Protein AF-A0A382NGS1-F1 (afdb_monomer_lite)

Sequence (91 aa):
MVNVKRNTKFKTGCLTITAQHEIWDGNIQDHADQGVSIVVSANVEGRNISLLRFNCFDFEKSYVYGPDNDELEPIIPAMLNDLGPMVQGQR

Radius of gyration: 17.93 Å; chains: 1; bounding box: 37×52×43 Å

Structure (mmCIF, N/CA/C/O backbone):
data_AF-A0A382NGS1-F1
#
_entry.id   AF-A0A382NGS1-F1
#
loop_
_atom_site.group_PDB
_atom_site.id
_atom_site.type_symbol
_atom_site.label_atom_id
_atom_site.label_alt_id
_atom_site.label_comp_id
_atom_site.label_asym_id
_atom_site.label_entity_id
_atom_site.label_seq_id
_atom_site.pdbx_PDB_ins_code
_atom_site.Cartn_x
_atom_site.Cartn_y
_atom_site.Cartn_z
_atom_site.occupancy
_atom_site.B_iso_or_equiv
_atom_site.auth_seq_id
_atom_site.auth_comp_id
_atom_site.auth_asym_id
_atom_site.auth_atom_id
_atom_site.pdbx_PDB_model_num
ATOM 1 N N . MET A 1 1 ? 21.910 12.168 2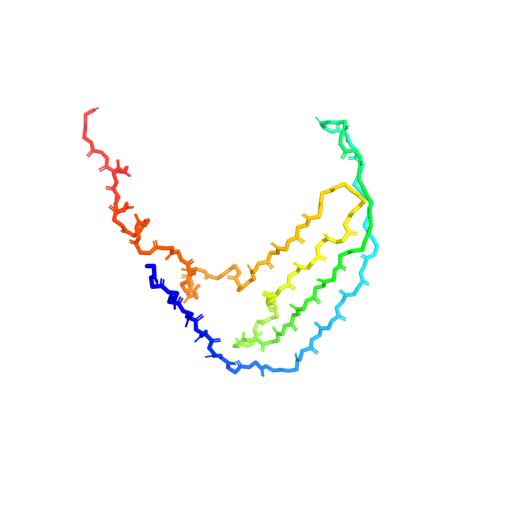0.453 1.00 43.25 1 MET A N 1
ATOM 2 C CA . MET A 1 1 ? 20.842 11.720 19.530 1.00 43.25 1 MET A CA 1
ATOM 3 C C . MET A 1 1 ? 19.834 10.912 20.326 1.00 43.25 1 MET A C 1
ATOM 5 O O . MET A 1 1 ? 20.208 9.884 20.871 1.00 43.25 1 MET A O 1
ATOM 9 N N . VAL A 1 2 ? 18.596 11.390 20.454 1.00 42.75 2 VAL A N 1
ATOM 10 C CA . VAL A 1 2 ? 17.501 10.604 21.043 1.00 42.75 2 VAL A CA 1
ATOM 11 C C . VAL A 1 2 ? 16.793 9.885 19.900 1.00 42.75 2 VAL A C 1
ATOM 13 O O . VAL A 1 2 ? 16.294 10.532 18.984 1.00 42.75 2 VAL A O 1
ATOM 16 N N . ASN A 1 3 ? 16.763 8.555 19.941 1.00 46.09 3 ASN A N 1
ATOM 17 C CA . ASN A 1 3 ? 15.935 7.758 19.043 1.00 46.09 3 ASN A CA 1
ATOM 18 C C . ASN A 1 3 ? 14.537 7.641 19.669 1.00 46.09 3 ASN A C 1
ATOM 20 O O . ASN A 1 3 ? 14.307 6.795 20.534 1.00 46.09 3 ASN A O 1
ATOM 24 N N . VAL A 1 4 ? 13.621 8.542 19.304 1.00 48.16 4 VAL A N 1
ATOM 25 C CA . VAL A 1 4 ? 12.226 8.473 19.762 1.00 48.16 4 VAL A CA 1
ATOM 26 C C . VAL A 1 4 ? 11.486 7.478 18.871 1.00 48.16 4 VAL A C 1
ATOM 28 O O . VAL A 1 4 ? 10.937 7.836 17.833 1.00 48.16 4 VAL A O 1
ATOM 31 N N . LYS A 1 5 ? 11.468 6.207 19.276 1.00 50.19 5 LYS A N 1
ATOM 32 C CA . LYS A 1 5 ? 10.681 5.175 18.597 1.00 50.19 5 LYS A CA 1
ATOM 33 C C . LYS A 1 5 ? 9.210 5.331 19.002 1.00 50.19 5 LYS A C 1
ATOM 35 O O . LYS A 1 5 ? 8.818 4.900 20.085 1.00 50.19 5 LYS A O 1
ATOM 40 N N . ARG A 1 6 ? 8.401 5.998 18.174 1.00 54.50 6 ARG A N 1
ATOM 41 C CA . ARG A 1 6 ? 6.947 6.100 18.389 1.00 54.50 6 ARG A CA 1
ATOM 42 C C . ARG A 1 6 ? 6.268 4.872 17.789 1.00 54.50 6 ARG A C 1
ATOM 44 O O . ARG A 1 6 ? 6.341 4.651 16.587 1.00 54.50 6 ARG A O 1
ATOM 51 N N . ASN A 1 7 ? 5.644 4.065 18.644 1.00 56.03 7 ASN A N 1
ATOM 52 C CA . ASN A 1 7 ? 4.878 2.890 18.239 1.00 56.03 7 ASN A CA 1
ATOM 53 C C . ASN A 1 7 ? 3.385 3.232 18.295 1.00 56.03 7 ASN A C 1
ATOM 55 O O . ASN A 1 7 ? 2.853 3.420 19.389 1.00 56.03 7 ASN A O 1
ATOM 59 N N . THR A 1 8 ? 2.707 3.256 17.151 1.00 59.94 8 THR A N 1
ATOM 60 C CA . THR A 1 8 ? 1.243 3.371 17.094 1.00 59.94 8 THR A CA 1
ATOM 61 C C . THR A 1 8 ? 0.632 1.973 17.078 1.00 59.94 8 THR A C 1
ATOM 63 O O . THR A 1 8 ? 1.069 1.107 16.322 1.00 59.94 8 THR A 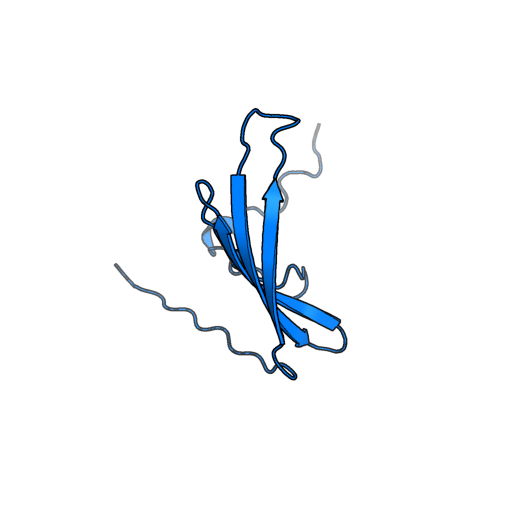O 1
ATOM 66 N N . LYS A 1 9 ? -0.357 1.725 17.943 1.00 68.69 9 LYS A N 1
ATOM 67 C CA . LYS A 1 9 ? -1.107 0.463 17.997 1.00 68.69 9 LYS A CA 1
ATOM 68 C C . LYS A 1 9 ? -2.591 0.767 17.861 1.00 68.69 9 LYS A C 1
ATOM 70 O O . LYS A 1 9 ? -3.114 1.576 18.618 1.00 68.69 9 LYS A O 1
ATOM 75 N N . PHE A 1 10 ? -3.266 0.074 16.959 1.00 70.19 10 PHE A N 1
ATOM 76 C CA . PHE A 1 10 ? -4.716 0.124 16.802 1.00 70.19 10 PHE A CA 1
ATOM 77 C C . PHE A 1 10 ? -5.241 -1.292 16.557 1.00 70.19 10 PHE A C 1
ATOM 79 O O . PHE A 1 10 ? -4.487 -2.189 16.172 1.00 70.19 10 PHE A O 1
ATOM 86 N N . LYS A 1 11 ? -6.525 -1.519 16.839 1.00 74.00 11 LYS A N 1
ATOM 87 C CA . LYS A 1 11 ? -7.185 -2.785 16.510 1.00 74.00 11 LYS A CA 1
ATOM 88 C C . LYS A 1 11 ? -7.698 -2.719 15.078 1.00 74.00 11 LYS A C 1
ATOM 90 O O . LYS A 1 11 ? -8.231 -1.704 14.652 1.00 74.00 11 LYS A O 1
ATOM 95 N N . THR A 1 12 ? -7.552 -3.821 14.363 1.00 77.56 12 THR A N 1
ATOM 96 C CA . THR A 1 12 ? -7.997 -3.991 12.978 1.00 77.56 12 THR A CA 1
ATOM 97 C C . THR A 1 12 ? -8.818 -5.274 12.900 1.00 77.56 12 THR A C 1
ATOM 99 O O . THR A 1 12 ? -8.629 -6.173 13.725 1.00 77.56 12 THR A O 1
ATOM 102 N N . GLY A 1 13 ? -9.715 -5.366 11.917 1.00 80.81 13 GLY A N 1
ATOM 103 C CA . GLY A 1 13 ? -10.325 -6.634 11.530 1.00 80.81 13 GLY A CA 1
ATOM 104 C C . GLY A 1 13 ? -9.315 -7.606 10.903 1.00 80.81 13 GLY A C 1
ATOM 105 O O . GLY A 1 13 ? -8.104 -7.521 11.127 1.00 80.81 13 GLY A O 1
ATOM 106 N N . CYS A 1 14 ? -9.812 -8.546 10.097 1.00 91.69 14 CYS A N 1
ATOM 107 C CA . CYS A 1 14 ? -8.956 -9.445 9.324 1.00 91.69 14 CYS A CA 1
ATOM 108 C C . CYS A 1 14 ? -8.051 -8.651 8.374 1.00 91.69 14 CYS A C 1
ATOM 110 O O . CYS A 1 14 ? -8.515 -7.755 7.666 1.00 91.69 14 CYS A O 1
ATOM 112 N N . LEU A 1 15 ? -6.769 -9.016 8.349 1.00 93.00 15 LEU A N 1
ATOM 113 C CA . LEU A 1 15 ? -5.817 -8.476 7.388 1.00 93.00 15 LEU A CA 1
ATOM 114 C C . LEU A 1 15 ? -5.986 -9.184 6.045 1.00 93.00 15 LEU A C 1
ATOM 116 O O . LEU A 1 15 ? -6.096 -10.409 5.992 1.00 93.00 15 LEU A O 1
ATOM 120 N N . THR A 1 16 ? -5.951 -8.4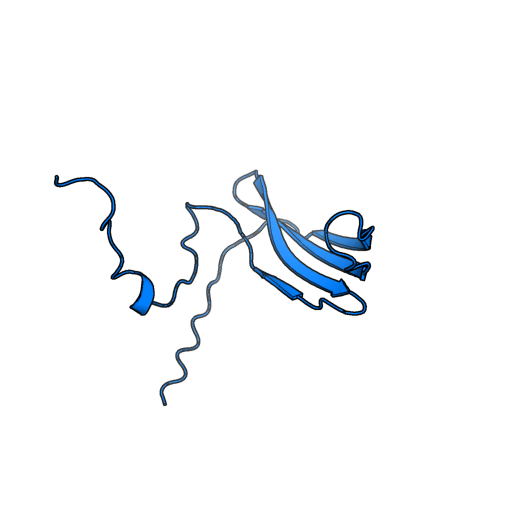07 4.970 1.00 94.44 16 THR A N 1
ATOM 121 C CA . THR A 1 16 ? -5.888 -8.895 3.593 1.00 94.44 16 THR A CA 1
ATOM 122 C C . THR A 1 16 ? -4.563 -8.465 2.987 1.00 94.44 16 THR A C 1
ATOM 124 O O . THR A 1 16 ? -4.217 -7.283 3.022 1.00 94.44 16 THR A O 1
ATOM 127 N N . ILE A 1 17 ? -3.821 -9.428 2.440 1.00 96.00 17 ILE A N 1
ATOM 128 C CA . ILE A 1 17 ? -2.590 -9.178 1.691 1.00 96.00 17 ILE A CA 1
ATOM 129 C C . ILE A 1 17 ? -2.898 -9.412 0.218 1.00 96.00 17 ILE A C 1
ATOM 131 O O . ILE A 1 17 ? -3.237 -10.528 -0.174 1.00 96.00 17 ILE A O 1
ATOM 135 N N . THR A 1 18 ? -2.756 -8.366 -0.586 1.00 96.25 18 THR A N 1
ATOM 136 C CA . THR A 1 18 ? -2.935 -8.423 -2.036 1.00 96.25 18 THR A CA 1
ATOM 137 C C . THR A 1 18 ? -1.582 -8.243 -2.699 1.00 96.25 18 THR A C 1
ATOM 139 O O . THR A 1 18 ? -0.923 -7.236 -2.463 1.00 96.25 18 THR A O 1
ATOM 142 N N . ALA A 1 19 ? -1.172 -9.200 -3.527 1.00 96.31 19 ALA A N 1
ATOM 143 C CA . ALA A 1 19 ? -0.008 -9.068 -4.394 1.00 96.31 19 ALA A CA 1
ATOM 144 C C . ALA A 1 19 ? -0.490 -8.932 -5.839 1.00 96.31 19 ALA A C 1
ATOM 146 O O . ALA A 1 19 ? -1.239 -9.781 -6.321 1.00 96.31 19 ALA A O 1
ATOM 147 N N . GLN A 1 20 ? -0.074 -7.866 -6.514 1.00 95.00 20 GLN A N 1
ATOM 148 C CA . GLN A 1 20 ? -0.473 -7.565 -7.885 1.00 95.00 20 GLN A CA 1
ATOM 149 C C . GLN A 1 20 ? 0.743 -7.162 -8.710 1.00 95.00 20 GLN A C 1
ATOM 151 O O . GLN A 1 20 ? 1.582 -6.400 -8.241 1.00 95.00 20 GLN A O 1
ATOM 156 N N . HIS A 1 21 ? 0.848 -7.694 -9.926 1.00 94.06 21 HIS A N 1
ATOM 157 C CA . HIS A 1 21 ? 1.857 -7.246 -10.877 1.00 94.06 21 HIS A CA 1
ATOM 158 C C . HIS A 1 21 ? 1.351 -5.987 -11.583 1.00 94.06 21 HIS A C 1
ATOM 160 O O . HIS A 1 21 ? 0.235 -5.987 -12.104 1.00 94.06 21 HIS A O 1
ATOM 166 N N . GLU A 1 22 ? 2.160 -4.936 -11.601 1.00 89.19 22 GLU A N 1
ATOM 167 C CA . GLU A 1 22 ? 1.853 -3.661 -12.238 1.00 89.19 22 GLU A CA 1
ATOM 168 C C . GLU A 1 22 ? 2.877 -3.362 -13.330 1.00 89.19 22 GLU A C 1
ATOM 170 O O . GLU A 1 22 ? 4.058 -3.683 -13.204 1.00 89.19 22 GLU A O 1
ATOM 175 N N . ILE A 1 23 ? 2.391 -2.759 -14.413 1.00 84.81 23 ILE A N 1
ATOM 176 C CA . ILE A 1 23 ? 3.199 -2.239 -15.513 1.00 84.81 23 ILE A CA 1
ATOM 177 C C . ILE A 1 23 ? 2.762 -0.792 -15.683 1.00 84.81 23 ILE A C 1
ATOM 179 O O . ILE A 1 23 ? 1.586 -0.530 -15.940 1.00 84.81 23 ILE A O 1
ATOM 183 N N . TRP A 1 24 ? 3.693 0.131 -15.504 1.00 74.75 24 TRP A N 1
ATOM 184 C CA . TRP A 1 24 ? 3.480 1.548 -15.735 1.00 74.75 24 TRP A CA 1
ATOM 185 C C . TRP A 1 24 ? 3.988 1.877 -17.132 1.00 74.75 24 TRP A C 1
ATOM 187 O O . TRP A 1 24 ? 5.187 1.795 -17.407 1.00 74.75 24 TRP A O 1
ATOM 197 N N . ASP A 1 25 ? 3.066 2.203 -18.041 1.00 67.44 25 ASP A N 1
ATOM 198 C CA . ASP A 1 25 ? 3.435 2.664 -19.370 1.00 67.44 25 ASP A CA 1
ATOM 199 C C . ASP A 1 25 ? 3.882 4.133 -19.292 1.00 67.44 25 ASP A C 1
ATOM 201 O O . ASP A 1 25 ? 3.194 5.009 -18.773 1.00 67.44 25 ASP A O 1
ATOM 205 N N . GLY A 1 26 ? 5.104 4.417 -19.744 1.00 59.88 26 GLY A N 1
ATOM 206 C CA . GLY A 1 26 ? 5.786 5.707 -19.567 1.00 59.88 26 GLY A CA 1
ATOM 207 C C . GLY A 1 26 ? 5.201 6.882 -20.367 1.00 59.88 26 GLY A C 1
ATOM 208 O O . GLY A 1 26 ? 5.945 7.790 -20.731 1.00 59.88 26 GLY A O 1
ATOM 209 N N . ASN A 1 27 ? 3.896 6.890 -20.654 1.00 59.12 27 ASN A N 1
ATOM 210 C CA . ASN A 1 27 ? 3.234 7.748 -21.642 1.00 59.12 27 ASN A CA 1
ATOM 211 C C . ASN A 1 27 ? 3.303 9.263 -21.368 1.00 59.12 27 ASN A C 1
ATOM 213 O O . ASN A 1 27 ? 2.911 10.041 -22.235 1.00 59.12 27 ASN A O 1
ATOM 217 N N . ILE A 1 28 ? 3.788 9.714 -20.204 1.00 57.81 28 ILE A N 1
ATOM 218 C CA . ILE A 1 28 ? 3.891 11.151 -19.887 1.00 57.81 28 ILE A CA 1
ATOM 219 C C . ILE A 1 28 ? 5.324 11.589 -19.518 1.00 57.81 28 ILE A C 1
ATOM 221 O O . ILE A 1 28 ? 5.620 12.777 -19.639 1.00 57.81 28 ILE A O 1
ATOM 225 N N . GLN A 1 29 ? 6.239 10.683 -19.132 1.00 56.56 29 GLN A N 1
ATOM 226 C CA . GLN A 1 29 ? 7.592 11.063 -18.668 1.00 56.56 29 GLN A CA 1
ATOM 227 C C . GLN A 1 29 ? 8.736 10.077 -18.996 1.00 56.56 29 GLN A C 1
ATOM 229 O O . GLN A 1 29 ? 9.818 10.229 -18.446 1.00 56.56 29 GLN A O 1
ATOM 234 N N . ASP A 1 30 ? 8.562 9.101 -19.897 1.00 58.72 30 ASP A N 1
ATOM 235 C CA . ASP A 1 30 ? 9.652 8.174 -20.294 1.00 58.72 30 ASP A CA 1
ATOM 236 C C . ASP A 1 30 ? 10.230 7.351 -19.113 1.00 58.72 30 ASP A C 1
ATOM 238 O O . ASP A 1 30 ? 11.381 6.913 -19.098 1.00 58.72 30 ASP A O 1
ATOM 242 N N . HIS A 1 31 ? 9.395 7.124 -18.097 1.00 64.31 31 HIS A N 1
ATOM 243 C CA . HIS A 1 31 ? 9.699 6.343 -16.898 1.00 64.31 31 HIS A CA 1
ATOM 244 C C . HIS A 1 31 ? 8.825 5.089 -16.871 1.00 64.31 31 HIS A C 1
ATOM 246 O O . HIS A 1 31 ? 7.935 4.946 -16.037 1.00 64.31 31 HIS A O 1
ATOM 252 N N . ALA A 1 32 ? 9.024 4.207 -17.853 1.00 80.56 32 ALA A N 1
ATOM 253 C CA . ALA A 1 32 ? 8.398 2.892 -17.821 1.00 80.56 32 ALA A CA 1
ATOM 254 C C . ALA A 1 32 ? 8.996 2.074 -16.667 1.00 80.56 32 ALA A C 1
ATOM 256 O O . ALA A 1 32 ? 10.218 1.949 -16.562 1.00 80.56 32 ALA A O 1
ATOM 257 N N . ASP A 1 33 ? 8.136 1.511 -15.825 1.00 87.88 33 ASP A N 1
ATOM 258 C CA . ASP A 1 33 ? 8.537 0.661 -14.707 1.00 87.88 33 ASP A CA 1
ATOM 259 C C . ASP A 1 33 ? 7.546 -0.497 -14.544 1.00 87.88 33 ASP A C 1
ATOM 261 O O . ASP A 1 33 ? 6.424 -0.471 -15.057 1.00 87.88 33 ASP A O 1
ATOM 265 N N . GLN A 1 34 ? 7.971 -1.551 -13.864 1.00 91.25 34 GLN A N 1
ATOM 266 C CA . GLN A 1 34 ? 7.176 -2.753 -13.652 1.00 91.25 34 GLN A CA 1
ATOM 267 C C . GLN A 1 34 ? 7.569 -3.424 -12.343 1.00 91.25 34 GLN A C 1
ATOM 269 O O . GLN A 1 34 ? 8.678 -3.253 -11.843 1.00 91.25 34 GLN A O 1
ATOM 274 N N . GLY A 1 35 ? 6.676 -4.241 -11.804 1.00 92.56 35 GLY A N 1
ATOM 275 C CA . GLY A 1 35 ? 6.994 -5.124 -10.691 1.00 92.56 35 GLY A CA 1
ATOM 276 C C . GLY A 1 35 ? 5.766 -5.477 -9.875 1.00 92.56 35 GLY A C 1
ATOM 277 O O . GLY A 1 35 ? 4.642 -5.443 -10.369 1.00 92.56 35 GLY A O 1
ATOM 278 N N . VAL A 1 36 ? 5.968 -5.848 -8.612 1.00 95.44 36 VAL A N 1
ATOM 279 C CA . VAL A 1 36 ? 4.875 -6.301 -7.739 1.00 95.44 36 VAL A CA 1
ATOM 280 C C . VAL A 1 36 ? 4.531 -5.224 -6.714 1.00 95.44 36 VAL A C 1
ATOM 282 O O . VAL A 1 36 ? 5.388 -4.814 -5.935 1.00 95.44 36 VAL A O 1
ATOM 285 N N . SER A 1 37 ? 3.265 -4.810 -6.664 1.00 94.19 37 SER A N 1
ATOM 286 C CA . SER A 1 37 ? 2.713 -4.060 -5.535 1.00 94.19 37 SER A CA 1
ATOM 287 C C . SER A 1 37 ? 2.110 -5.036 -4.525 1.00 94.19 37 SER A C 1
ATOM 289 O O . SER A 1 37 ? 1.289 -5.890 -4.869 1.00 94.19 37 SER A O 1
ATOM 291 N N . ILE A 1 38 ? 2.538 -4.933 -3.270 1.00 96.19 38 ILE A N 1
ATOM 292 C CA . ILE A 1 38 ? 2.028 -5.721 -2.148 1.00 96.19 38 ILE A CA 1
ATOM 293 C C . ILE A 1 38 ? 1.291 -4.775 -1.209 1.00 96.19 38 ILE A C 1
ATOM 295 O O . ILE A 1 38 ? 1.905 -3.910 -0.587 1.00 96.19 38 ILE A O 1
ATOM 299 N N . VAL A 1 39 ? -0.019 -4.954 -1.078 1.00 94.69 39 VAL A N 1
ATOM 300 C CA . VAL A 1 39 ? -0.884 -4.121 -0.238 1.00 94.69 39 VAL A CA 1
ATOM 301 C C . VAL A 1 39 ? -1.356 -4.918 0.961 1.00 94.69 39 VAL A C 1
ATOM 303 O O . VAL A 1 39 ? -2.000 -5.955 0.816 1.00 94.69 39 VAL A O 1
ATOM 306 N N . VAL A 1 40 ? -1.082 -4.398 2.149 1.00 93.75 40 VAL A N 1
ATOM 307 C CA . VAL A 1 40 ? -1.699 -4.837 3.395 1.00 93.75 40 VAL A CA 1
ATOM 308 C C . VAL A 1 40 ? -2.889 -3.930 3.657 1.00 93.75 40 VAL A C 1
ATOM 310 O O . VAL A 1 40 ? -2.731 -2.720 3.814 1.00 93.75 40 VAL A O 1
ATOM 313 N N . SER A 1 41 ? -4.080 -4.510 3.712 1.00 92.38 41 SER A N 1
ATOM 314 C CA . SER A 1 41 ? -5.326 -3.795 3.980 1.00 92.38 41 SER A CA 1
ATOM 315 C C . SER A 1 41 ? -6.123 -4.464 5.086 1.00 92.38 41 SER A C 1
ATOM 317 O O . SER A 1 41 ? -5.904 -5.633 5.412 1.00 92.38 41 SER A O 1
ATOM 319 N N . ALA A 1 42 ? -7.029 -3.712 5.695 1.00 90.88 42 ALA A N 1
ATOM 320 C CA . ALA A 1 42 ? -7.920 -4.231 6.714 1.00 90.88 42 ALA A CA 1
ATOM 321 C C . ALA A 1 42 ? -9.216 -3.438 6.790 1.00 90.88 42 ALA A C 1
ATOM 323 O O . ALA A 1 42 ? -9.254 -2.251 6.471 1.00 90.88 42 ALA A O 1
ATOM 324 N N . ASN A 1 43 ? -10.259 -4.076 7.321 1.00 85.81 43 ASN A N 1
ATOM 325 C CA . ASN A 1 43 ? -11.424 -3.337 7.778 1.00 85.81 43 ASN A CA 1
ATOM 326 C C . ASN A 1 43 ? -11.097 -2.618 9.098 1.00 85.81 43 ASN A C 1
ATOM 328 O O . ASN A 1 43 ? -10.813 -3.267 10.112 1.00 85.81 43 ASN A O 1
ATOM 332 N N . VAL A 1 44 ? -11.145 -1.290 9.077 1.00 81.19 44 VAL A N 1
ATOM 333 C CA . VAL A 1 44 ? -11.061 -0.425 10.255 1.00 81.19 44 VAL A CA 1
ATOM 334 C C . VAL A 1 44 ? -12.303 0.453 10.261 1.00 81.19 44 VAL A C 1
ATOM 336 O O . VAL A 1 44 ? -12.583 1.157 9.293 1.00 81.19 44 VAL A O 1
ATOM 339 N N . GLU A 1 45 ? -13.089 0.345 11.334 1.00 81.06 45 GLU A N 1
ATOM 340 C CA . GLU A 1 45 ? -14.339 1.101 11.515 1.00 81.06 45 GLU A CA 1
ATOM 341 C C . GLU A 1 45 ? -15.322 0.951 10.339 1.00 81.06 45 GLU A C 1
ATOM 343 O O . GLU A 1 45 ? -15.943 1.906 9.883 1.00 81.06 45 GLU A O 1
ATOM 348 N N . GLY A 1 46 ? -15.451 -0.268 9.804 1.00 81.06 46 GLY A N 1
ATOM 349 C CA . GLY A 1 46 ? -16.358 -0.561 8.693 1.00 81.06 46 GLY A CA 1
ATOM 350 C C . GLY A 1 46 ? -15.806 -0.197 7.313 1.00 81.06 46 GLY A C 1
ATOM 351 O O . GLY A 1 46 ? -16.410 -0.583 6.314 1.00 81.06 46 GLY A O 1
ATOM 352 N N . ARG A 1 47 ? -14.64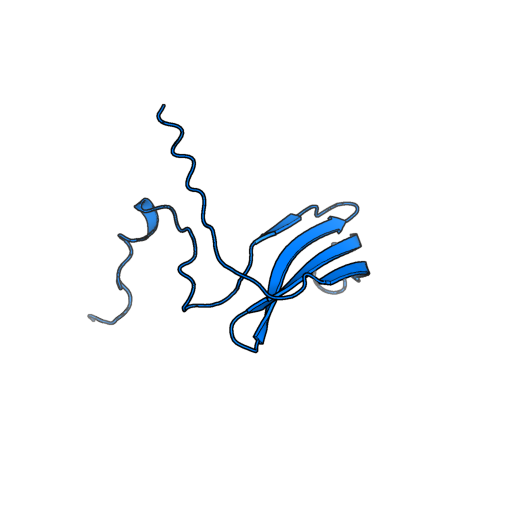0 0.456 7.225 1.00 81.19 47 ARG A N 1
ATOM 353 C CA . ARG A 1 47 ? -13.989 0.844 5.965 1.00 81.19 47 ARG A CA 1
ATOM 354 C C . ARG A 1 47 ? -12.815 -0.080 5.655 1.00 81.19 47 ARG A C 1
ATOM 356 O O . ARG A 1 47 ? -12.000 -0.348 6.532 1.00 81.19 47 ARG A O 1
ATOM 363 N N . ASN A 1 48 ? -12.705 -0.562 4.415 1.00 85.00 48 ASN A N 1
ATOM 364 C CA . ASN A 1 48 ? -11.501 -1.272 3.981 1.00 85.00 48 ASN A CA 1
ATOM 365 C C . ASN A 1 48 ? -10.408 -0.251 3.655 1.00 85.00 48 ASN A C 1
ATOM 367 O O . ASN A 1 48 ? -10.545 0.509 2.699 1.00 85.00 48 ASN A O 1
ATOM 371 N N . ILE A 1 49 ? -9.349 -0.226 4.456 1.00 86.19 49 ILE A N 1
ATOM 372 C CA . ILE A 1 49 ? -8.259 0.738 4.341 1.00 86.19 49 ILE A CA 1
ATOM 373 C C . ILE A 1 49 ? -6.953 0.029 3.999 1.00 86.19 49 ILE A C 1
ATOM 375 O O . ILE A 1 49 ? -6.674 -1.058 4.505 1.00 86.19 49 ILE A O 1
ATOM 379 N N . SER A 1 50 ? -6.129 0.653 3.156 1.00 88.44 50 SER A N 1
ATOM 380 C CA . SER A 1 50 ? -4.738 0.228 2.981 1.00 88.44 50 SER A CA 1
ATOM 381 C C . SER A 1 50 ? -3.932 0.720 4.178 1.00 88.44 50 SER A C 1
ATOM 383 O O . SER A 1 50 ? -3.976 1.899 4.507 1.00 88.44 50 SER A O 1
ATOM 385 N N . LEU A 1 51 ? -3.225 -0.186 4.845 1.00 87.56 51 LEU A N 1
ATOM 386 C CA . LEU A 1 51 ? -2.376 0.109 6.000 1.00 87.56 51 LEU A CA 1
ATOM 387 C C . LEU A 1 51 ? -0.923 0.317 5.585 1.00 87.56 51 LEU A C 1
ATOM 389 O O . LEU A 1 51 ? -0.211 1.133 6.162 1.00 87.56 51 LEU A O 1
ATOM 393 N N . LEU A 1 52 ? -0.470 -0.461 4.607 1.00 89.00 52 LEU A N 1
ATOM 394 C CA . LEU A 1 52 ? 0.891 -0.411 4.104 1.00 89.00 52 LEU A CA 1
ATOM 395 C C . LEU A 1 52 ? 0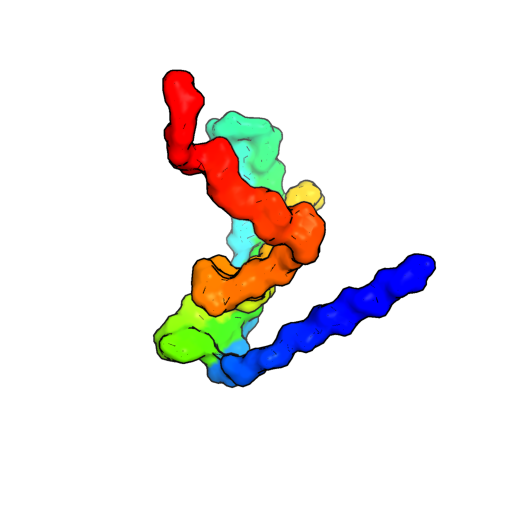.910 -0.953 2.684 1.00 89.00 52 LEU A C 1
ATOM 397 O O . LEU A 1 52 ? 0.314 -1.994 2.409 1.00 89.00 52 LEU A O 1
ATOM 401 N N . ARG A 1 53 ? 1.615 -0.270 1.794 1.00 91.94 53 ARG A N 1
ATOM 402 C CA . ARG A 1 53 ? 1.887 -0.744 0.441 1.00 91.94 53 ARG A CA 1
ATOM 403 C C . ARG A 1 53 ? 3.384 -0.783 0.217 1.00 91.94 53 ARG A C 1
ATOM 405 O O . ARG A 1 53 ? 4.067 0.185 0.530 1.00 91.94 53 ARG A O 1
ATOM 412 N N . PHE A 1 54 ? 3.867 -1.873 -0.357 1.00 93.94 54 PHE A N 1
ATOM 413 C CA . PHE A 1 54 ? 5.217 -1.989 -0.885 1.00 93.94 54 PHE A CA 1
ATOM 414 C C . PHE A 1 54 ? 5.135 -2.051 -2.400 1.00 93.94 54 PHE A C 1
ATOM 416 O O . PHE A 1 54 ? 4.546 -2.982 -2.940 1.00 93.94 54 PHE A O 1
ATOM 423 N N . ASN A 1 55 ? 5.730 -1.079 -3.074 1.00 91.38 55 ASN A N 1
ATOM 424 C CA . ASN A 1 55 ? 5.926 -1.132 -4.511 1.00 91.38 55 ASN A CA 1
ATOM 425 C C . ASN A 1 55 ? 7.332 -1.670 -4.754 1.00 91.38 55 ASN A C 1
ATOM 427 O O . ASN A 1 55 ? 8.335 -0.979 -4.560 1.00 91.38 55 ASN A O 1
ATOM 431 N N . CYS A 1 56 ? 7.400 -2.943 -5.121 1.00 93.44 56 CYS A N 1
ATOM 432 C CA . CYS A 1 56 ? 8.630 -3.641 -5.461 1.00 93.44 56 CYS A CA 1
ATOM 433 C C . CYS A 1 56 ? 8.867 -3.541 -6.970 1.00 93.44 56 CYS A C 1
ATOM 435 O O . CYS A 1 56 ? 8.917 -4.564 -7.652 1.00 93.44 56 CYS A O 1
ATOM 437 N N . PHE A 1 57 ? 8.951 -2.314 -7.483 1.00 92.12 57 PHE A N 1
ATOM 438 C CA . PHE A 1 57 ? 9.199 -2.076 -8.901 1.00 92.12 57 PHE A CA 1
ATOM 439 C C . PHE A 1 57 ? 10.692 -2.147 -9.245 1.00 92.12 57 PHE A C 1
ATOM 441 O O . PHE A 1 57 ? 11.562 -2.032 -8.364 1.00 92.12 57 PHE A O 1
ATOM 448 N N . ASP A 1 58 ? 10.996 -2.384 -10.518 1.00 89.75 58 ASP A N 1
ATOM 449 C CA . ASP A 1 58 ? 12.348 -2.579 -11.034 1.00 89.75 58 ASP A CA 1
ATOM 450 C C . ASP A 1 58 ? 13.214 -1.341 -10.784 1.00 89.75 58 ASP A C 1
ATOM 452 O O . ASP A 1 58 ? 14.365 -1.486 -10.349 1.00 89.75 58 ASP A O 1
ATOM 456 N N . PHE A 1 59 ? 12.649 -0.137 -10.912 1.00 84.81 59 PHE A N 1
ATOM 457 C CA . PHE A 1 59 ? 13.367 1.123 -10.713 1.00 84.81 59 PHE A CA 1
ATOM 458 C C . PHE A 1 59 ? 12.876 1.906 -9.482 1.00 84.81 59 PHE A C 1
ATOM 460 O O . PHE A 1 59 ? 13.671 2.174 -8.576 1.00 84.81 59 PHE A O 1
ATOM 467 N N . GLU A 1 60 ? 11.580 2.187 -9.366 1.00 85.19 60 GLU A N 1
ATOM 468 C CA . GLU A 1 60 ? 10.973 3.059 -8.354 1.00 85.19 60 GLU A CA 1
ATOM 469 C C . GLU A 1 60 ? 10.440 2.291 -7.135 1.00 85.19 60 GLU A C 1
ATOM 471 O O . GLU A 1 60 ? 9.242 2.210 -6.845 1.00 85.19 60 GLU A O 1
ATOM 476 N N . LYS A 1 61 ? 11.364 1.730 -6.350 1.00 89.69 61 LYS A N 1
ATOM 477 C CA . LYS A 1 61 ? 11.011 1.039 -5.099 1.00 89.69 61 LYS A CA 1
ATOM 478 C C . LYS A 1 61 ? 10.494 2.039 -4.079 1.00 89.69 61 LYS A C 1
ATOM 480 O O . LYS A 1 61 ? 11.193 2.983 -3.713 1.00 89.69 61 LYS A O 1
ATOM 485 N N . SER A 1 62 ? 9.304 1.789 -3.552 1.00 86.19 62 SER A N 1
ATOM 486 C CA . SER A 1 62 ? 8.698 2.657 -2.545 1.00 86.19 62 SER A CA 1
ATOM 487 C C . SER A 1 62 ? 7.873 1.873 -1.533 1.00 86.19 62 SER A C 1
ATOM 489 O O . SER A 1 62 ? 7.467 0.731 -1.757 1.00 86.19 62 SER A O 1
ATOM 491 N N . TYR A 1 63 ? 7.637 2.497 -0.384 1.00 87.06 63 TYR A N 1
ATOM 492 C CA . TYR A 1 63 ? 6.639 2.055 0.575 1.00 87.06 63 TYR A CA 1
ATOM 493 C C . TYR A 1 63 ? 5.743 3.235 0.939 1.00 87.06 63 TYR A C 1
ATOM 495 O O . TYR A 1 63 ? 6.217 4.357 1.110 1.00 87.06 63 TYR A O 1
ATOM 503 N N . VAL A 1 64 ? 4.448 2.970 1.060 1.00 84.94 64 VAL A N 1
ATOM 504 C CA . VAL A 1 64 ? 3.435 3.968 1.409 1.00 84.94 64 VAL A CA 1
ATOM 505 C C . VAL A 1 64 ? 2.746 3.504 2.680 1.00 84.94 64 VAL A C 1
ATOM 507 O O . VAL A 1 64 ? 2.171 2.415 2.712 1.00 84.94 64 VAL A O 1
ATOM 510 N N . TYR A 1 65 ? 2.832 4.312 3.734 1.00 80.00 65 TYR A N 1
ATOM 511 C CA . TYR A 1 65 ? 2.075 4.079 4.958 1.00 80.00 65 TYR A CA 1
ATOM 512 C C . TYR A 1 65 ? 0.661 4.593 4.764 1.00 80.00 65 TYR A C 1
ATOM 514 O O . TYR A 1 65 ? 0.471 5.721 4.326 1.00 80.00 65 TYR A O 1
ATOM 522 N N . GLY A 1 66 ? -0.311 3.771 5.124 1.00 72.81 66 GLY A N 1
ATOM 523 C CA . GLY A 1 66 ? -1.652 4.248 5.381 1.00 72.81 66 GLY A CA 1
ATOM 524 C C . GLY A 1 66 ? -1.896 4.442 6.877 1.00 72.81 66 GLY A C 1
ATOM 525 O O . GLY A 1 66 ? -1.013 4.185 7.706 1.00 72.81 66 GLY A O 1
ATOM 526 N N . PRO A 1 67 ? -3.128 4.817 7.237 1.00 65.31 67 PRO A N 1
ATOM 527 C CA . PRO A 1 67 ? -4.215 5.183 6.326 1.00 65.31 67 PRO A CA 1
ATOM 528 C C . PRO A 1 67 ? -4.093 6.615 5.796 1.00 65.31 67 PRO A C 1
ATOM 530 O O . PRO A 1 67 ? -3.722 7.513 6.543 1.00 65.31 67 PRO A O 1
ATOM 533 N N . ASP A 1 68 ? -4.510 6.829 4.546 1.00 54.56 68 ASP A N 1
ATOM 534 C CA . ASP A 1 68 ? -4.876 8.155 4.024 1.00 54.56 68 ASP A CA 1
ATOM 535 C C . ASP A 1 68 ? -6.203 8.592 4.671 1.00 54.56 68 ASP A C 1
ATOM 537 O O . ASP A 1 68 ? -7.258 8.600 4.038 1.00 54.56 68 ASP A O 1
ATOM 541 N N . ASN A 1 69 ? -6.200 8.823 5.982 1.00 48.69 69 ASN A N 1
ATOM 542 C CA . ASN A 1 69 ? -7.372 9.290 6.706 1.00 48.69 69 ASN A CA 1
ATOM 543 C C . ASN A 1 69 ? -6.992 10.552 7.473 1.00 48.69 69 ASN A C 1
ATOM 545 O O . ASN A 1 69 ? -6.188 10.480 8.394 1.00 48.69 69 ASN A O 1
ATOM 549 N N . ASP A 1 70 ? -7.608 11.680 7.127 1.00 49.97 70 ASP A N 1
ATOM 550 C CA . ASP A 1 70 ? -7.425 12.955 7.832 1.00 49.97 70 ASP A CA 1
ATOM 551 C C . ASP A 1 70 ? -7.816 12.863 9.327 1.00 49.97 70 ASP A C 1
ATOM 553 O O . ASP A 1 70 ? -7.364 13.669 10.135 1.00 49.97 70 ASP A O 1
ATOM 557 N N . GLU A 1 71 ? -8.617 11.860 9.726 1.00 45.34 71 GLU A N 1
ATOM 558 C CA . GLU A 1 71 ? -8.929 11.546 11.136 1.00 45.34 71 GLU A CA 1
ATOM 559 C C . GLU A 1 71 ? -7.852 10.719 11.857 1.00 45.34 71 GLU A C 1
ATOM 561 O O . GLU A 1 71 ? -7.849 10.643 13.086 1.00 45.34 71 GLU A O 1
ATOM 566 N N . LEU A 1 72 ? -6.950 10.064 11.125 1.00 48.06 72 LEU A N 1
ATOM 567 C CA . LEU A 1 72 ? -5.830 9.332 11.706 1.00 48.06 72 LEU A CA 1
ATOM 568 C C . LEU A 1 72 ? -4.593 10.176 11.476 1.00 48.06 72 LEU A C 1
ATOM 570 O O . LEU A 1 72 ? -3.971 10.076 10.425 1.00 48.06 72 LEU A O 1
ATOM 574 N N . GLU A 1 73 ? -4.285 11.024 12.465 1.00 49.88 73 GLU A N 1
ATOM 575 C CA . GLU A 1 73 ? -3.210 12.008 12.357 1.00 49.88 73 GLU A CA 1
ATOM 576 C C . GLU A 1 73 ? -1.970 11.385 11.699 1.00 49.88 73 GLU A C 1
ATOM 578 O O . GLU A 1 73 ? -1.380 10.448 12.266 1.00 49.88 73 GLU A O 1
ATOM 583 N N . PRO A 1 74 ? -1.569 11.866 10.505 1.00 46.22 74 PRO A N 1
ATOM 584 C CA . PRO A 1 74 ? -0.319 11.437 9.917 1.00 46.22 74 PRO A CA 1
ATOM 585 C C . PRO A 1 74 ? 0.775 11.710 10.947 1.00 46.22 74 PRO A C 1
ATOM 587 O O . PRO A 1 74 ? 0.780 12.753 11.603 1.00 46.22 74 PRO A O 1
ATOM 590 N N . ILE A 1 75 ? 1.703 10.764 11.127 1.00 48.44 75 ILE A N 1
ATOM 591 C CA . ILE A 1 75 ? 2.876 10.979 11.981 1.00 48.44 75 ILE A CA 1
ATOM 592 C C . ILE A 1 75 ? 3.775 11.985 11.256 1.00 48.44 75 ILE A C 1
ATOM 594 O O . ILE A 1 75 ? 4.779 11.634 10.639 1.00 48.44 75 ILE A O 1
ATOM 598 N N . ILE A 1 76 ? 3.386 13.252 11.304 1.00 47.34 76 ILE A N 1
ATOM 599 C CA . ILE A 1 76 ? 4.174 14.374 10.843 1.00 47.34 76 ILE A CA 1
ATOM 600 C C . ILE A 1 76 ? 5.170 14.676 11.971 1.00 47.34 76 ILE A C 1
ATOM 602 O O . ILE A 1 76 ? 4.797 14.698 13.153 1.00 47.34 76 ILE A O 1
ATOM 606 N N . PRO A 1 77 ? 6.471 14.847 11.671 1.00 39.62 77 PRO A N 1
ATOM 607 C CA . PRO A 1 77 ? 7.419 15.324 12.665 1.00 39.62 77 PRO A CA 1
ATOM 608 C C . PRO A 1 77 ? 6.853 16.594 13.302 1.00 39.62 77 PRO A C 1
ATOM 610 O O . PRO A 1 77 ? 6.459 17.496 12.578 1.00 39.62 77 PRO A O 1
ATOM 613 N N . ALA A 1 78 ? 6.839 16.701 14.634 1.00 49.66 78 ALA A N 1
ATOM 614 C CA . ALA A 1 78 ? 6.275 17.869 15.328 1.00 49.66 78 ALA A CA 1
ATOM 615 C C . ALA A 1 78 ? 6.850 19.220 14.834 1.00 49.66 78 ALA A C 1
ATOM 617 O O . ALA A 1 78 ? 6.209 20.249 14.987 1.00 49.66 78 ALA A O 1
ATOM 618 N N . MET A 1 79 ? 8.017 19.199 14.177 1.00 46.09 79 MET A N 1
ATOM 619 C CA . MET A 1 79 ? 8.639 20.340 13.491 1.00 46.09 79 MET A CA 1
ATOM 620 C C . MET A 1 79 ? 7.829 20.898 12.300 1.00 46.09 79 MET A C 1
ATOM 622 O O . MET A 1 79 ? 8.111 21.999 11.847 1.00 46.09 79 MET A O 1
ATOM 626 N N . LEU A 1 80 ? 6.873 20.139 11.759 1.00 47.19 80 LEU A N 1
ATOM 627 C CA . LEU A 1 80 ? 5.985 20.534 10.658 1.00 47.19 80 LEU A CA 1
ATOM 628 C C . LEU A 1 80 ? 4.578 20.936 11.149 1.00 47.19 80 LEU A C 1
ATOM 630 O O . LEU A 1 80 ? 3.824 21.504 10.367 1.00 47.19 80 LEU A O 1
ATOM 634 N N . ASN A 1 81 ? 4.240 20.715 12.429 1.00 48.81 81 ASN A N 1
ATOM 635 C CA . ASN A 1 81 ? 2.973 21.185 13.018 1.00 48.81 81 ASN A CA 1
ATOM 636 C C . ASN A 1 81 ? 2.963 22.698 13.299 1.00 48.81 81 ASN A C 1
ATOM 638 O O . ASN A 1 81 ? 1.889 23.274 13.443 1.00 48.81 81 ASN A O 1
ATOM 642 N N . ASP A 1 82 ? 4.128 23.352 13.341 1.00 46.06 82 ASP A N 1
ATOM 643 C CA . ASP A 1 82 ? 4.232 24.813 13.503 1.00 46.06 82 ASP A CA 1
ATOM 644 C C . ASP A 1 82 ? 3.915 25.595 12.212 1.00 46.06 82 ASP A C 1
ATOM 646 O O . ASP A 1 82 ? 3.937 26.824 12.202 1.00 46.06 82 ASP A O 1
ATOM 650 N N . LEU A 1 83 ? 3.549 24.907 11.124 1.00 46.84 83 LEU A N 1
ATOM 651 C CA . LEU A 1 83 ? 2.982 25.519 9.920 1.00 46.84 83 LEU A CA 1
ATOM 652 C C . LEU A 1 83 ? 1.443 25.509 9.982 1.00 46.84 83 LEU A C 1
ATOM 654 O O . LEU A 1 83 ? 0.764 25.012 9.087 1.00 46.84 83 LEU A O 1
ATOM 658 N N .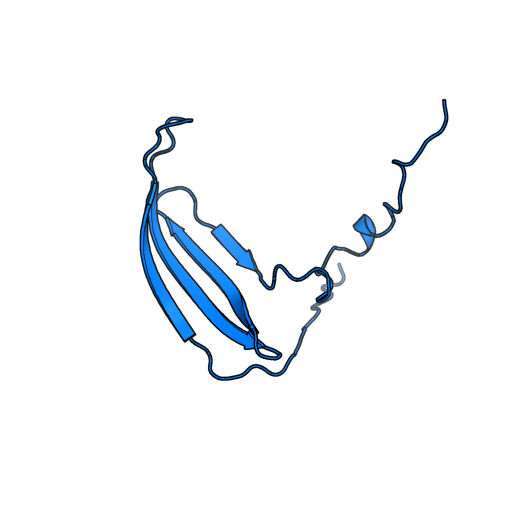 GLY A 1 84 ? 0.887 26.082 11.055 1.00 42.59 84 GLY A N 1
ATOM 659 C CA . GLY A 1 84 ? -0.491 26.589 11.059 1.00 42.59 84 GLY A CA 1
ATOM 660 C C . GLY A 1 84 ? -0.675 27.713 10.019 1.00 42.59 84 GLY A C 1
ATOM 661 O O . GLY A 1 84 ? 0.306 28.224 9.475 1.00 42.59 84 GLY A O 1
ATOM 662 N N . PRO A 1 85 ? -1.918 28.102 9.686 1.00 44.19 85 PRO A N 1
ATOM 663 C CA . PRO A 1 85 ? -2.276 28.630 8.373 1.00 44.19 85 PRO A CA 1
ATOM 664 C C . PRO A 1 85 ? -1.621 29.988 8.097 1.00 44.19 85 PRO A C 1
ATOM 666 O O . PRO A 1 85 ? -2.089 31.024 8.559 1.00 44.19 85 PRO A O 1
ATOM 669 N N . MET A 1 86 ? -0.579 30.001 7.266 1.00 44.06 86 MET A N 1
ATOM 670 C CA . MET A 1 86 ? -0.074 31.227 6.634 1.00 44.06 86 MET A CA 1
ATOM 671 C C . MET A 1 86 ? -0.688 31.481 5.249 1.00 44.06 86 MET A C 1
ATOM 673 O O . MET A 1 86 ? -0.169 32.280 4.477 1.00 44.06 86 MET A O 1
ATOM 677 N N . VAL A 1 87 ? -1.818 30.844 4.927 1.00 50.56 87 VAL A N 1
ATOM 678 C CA . VAL A 1 87 ? -2.579 31.129 3.703 1.00 50.56 87 VAL A CA 1
ATOM 679 C C . VAL A 1 87 ? -4.057 31.291 4.047 1.00 50.56 87 VAL A C 1
ATOM 681 O O . VAL A 1 87 ? -4.875 30.436 3.748 1.00 50.56 87 VAL A O 1
ATOM 684 N N . GLN A 1 88 ? -4.405 32.404 4.693 1.00 43.22 88 GLN A N 1
ATOM 685 C CA . GLN A 1 88 ? -5.731 33.007 4.534 1.00 43.22 88 GLN A CA 1
ATOM 686 C C . GLN A 1 88 ? -5.643 34.521 4.800 1.00 43.22 88 GLN A C 1
ATOM 688 O O . GLN A 1 88 ? -6.032 35.010 5.853 1.00 43.22 88 GLN A O 1
ATOM 693 N N . GLY A 1 89 ? -5.122 35.246 3.803 1.00 43.69 89 GLY A N 1
ATOM 694 C CA . GLY A 1 89 ? -5.342 36.678 3.571 1.00 43.69 89 GLY A CA 1
ATOM 695 C C . GLY A 1 89 ? -4.609 37.665 4.484 1.00 43.69 89 GLY A C 1
ATOM 696 O O . GLY A 1 89 ? -4.881 37.721 5.673 1.00 43.69 89 GLY A O 1
ATOM 697 N N . GLN A 1 90 ? -3.789 38.539 3.885 1.00 40.28 90 GLN A N 1
ATOM 698 C CA . GLN A 1 90 ? -3.935 40.000 3.985 1.00 40.28 90 GLN A CA 1
ATOM 699 C C . GLN A 1 90 ? -3.118 40.699 2.879 1.00 40.28 90 GLN A C 1
ATOM 701 O O . GLN A 1 90 ? -1.893 40.610 2.864 1.00 40.28 90 GLN A O 1
ATOM 706 N N . ARG A 1 91 ? -3.867 41.465 2.068 1.00 39.62 91 ARG A N 1
ATOM 707 C CA . ARG A 1 91 ? -3.513 42.432 1.007 1.00 39.62 91 ARG A CA 1
ATOM 708 C C . ARG A 1 91 ? -3.238 41.891 -0.390 1.00 39.62 91 ARG A C 1
ATOM 710 O O . ARG A 1 91 ? -2.151 41.335 -0.628 1.00 39.62 91 ARG A O 1
#

pLDDT: mean 70.96, std 19.86, range [39.62, 96.31]

Organism: NCBI:txid408172

Secondary structure (DSSP, 8-state):
------------S-EEEEEEEEEE--TTTS--EEEEEEEEEEEETTEEEEEEEEEEESS--EEEE----TTS-----GGGTT-----S---

InterPro domains:
  IPR056117 Domain of unknown function DUF7700 [PF24777] (10-71)

Foldseek 3Di:
DDDPDDDDDDDFADKDWDKDWDWDDCVPHPDTKIDIKIWIWTDDPNDIATQKIFDPIPPDTDMDGDDPDPVPDDPDPVVVVVCDDPPDDDD